Protein AF-N9Q7E0-F1 (afdb_monomer_lite)

Secondary structure (DSSP, 8-state):
----HHHHHHHHHHHHHHHHHHHHHHHHHHHHHHHHHHHHHTT-HHHHHHH-SEEEEEEEEEEEE---SS--S-EEEEEEEEEESS-EEEEEEEEEE-TTS-EEEEE-

Radius of gyration: 19.78 Å; chains: 1; bounding box: 43×39×55 Å

Foldseek 3Di:
DPPPVVVVVVVVVVVVVVVVVVVVVVVVQVVVQVVVVVVVLVVDPVNCVVQNAFPDKDKDFDAKDCADPVGNFIWTWMWIWTHGPRDTDIDIWTFGQDVPGHGPDIDD

pLDDT: mean 78.96, std 12.04, range [50.28, 96.12]

Structure (mmCIF, N/CA/C/O backbone):
data_AF-N9Q7E0-F1
#
_entry.id   AF-N9Q7E0-F1
#
loop_
_atom_site.group_PDB
_atom_site.id
_atom_site.type_symbol
_atom_site.label_atom_id
_atom_site.label_alt_id
_atom_site.label_comp_id
_atom_site.label_asym_id
_atom_site.label_entity_id
_atom_site.label_seq_id
_atom_site.pdbx_PDB_ins_code
_atom_site.Cartn_x
_atom_site.Cartn_y
_atom_site.Cartn_z
_atom_site.occupancy
_atom_site.B_iso_or_equiv
_atom_site.auth_seq_id
_atom_site.auth_comp_id
_atom_site.auth_asy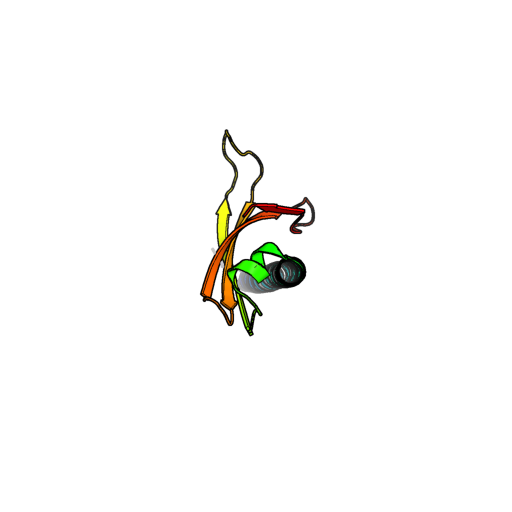m_id
_atom_site.auth_atom_id
_atom_site.pdbx_PDB_model_num
ATOM 1 N N . MET A 1 1 ? 22.351 -24.586 -39.614 1.00 57.44 1 MET A N 1
ATOM 2 C CA . MET A 1 1 ? 22.894 -23.597 -38.655 1.00 57.44 1 MET A CA 1
ATOM 3 C C . MET A 1 1 ? 23.296 -24.343 -37.383 1.00 57.44 1 MET A C 1
ATOM 5 O O . MET A 1 1 ? 22.426 -24.911 -36.740 1.00 57.44 1 MET A O 1
ATOM 9 N N . LYS A 1 2 ? 24.595 -24.468 -37.061 1.00 60.06 2 LYS A N 1
ATOM 10 C CA . LYS A 1 2 ? 25.028 -25.139 -35.818 1.00 60.06 2 LYS A CA 1
ATOM 11 C C . LYS A 1 2 ? 24.741 -24.198 -34.650 1.00 60.06 2 LYS A C 1
ATOM 13 O O . LYS A 1 2 ? 25.442 -23.203 -34.478 1.00 60.06 2 LYS A O 1
ATOM 18 N N . PHE A 1 3 ? 23.688 -24.481 -33.889 1.00 58.25 3 PHE A N 1
ATOM 19 C CA . PHE A 1 3 ? 23.397 -23.752 -32.662 1.00 58.25 3 PHE A CA 1
ATOM 20 C C . PHE A 1 3 ? 24.599 -23.862 -31.728 1.00 58.25 3 PHE A C 1
ATOM 22 O O . PHE A 1 3 ? 25.037 -24.953 -31.364 1.00 58.25 3 PHE A O 1
ATOM 29 N N . ASN A 1 4 ? 25.185 -22.717 -31.392 1.00 81.38 4 ASN A N 1
ATOM 30 C CA . ASN A 1 4 ? 26.353 -22.669 -30.532 1.00 81.38 4 ASN A CA 1
ATOM 31 C C . ASN A 1 4 ? 25.865 -22.800 -29.085 1.00 81.38 4 ASN A C 1
ATOM 33 O O . ASN A 1 4 ? 25.622 -21.801 -28.412 1.00 81.38 4 ASN A O 1
ATOM 37 N N . ILE A 1 5 ? 25.644 -24.045 -28.653 1.00 81.00 5 ILE A N 1
ATOM 38 C CA . ILE A 1 5 ? 25.011 -24.419 -27.376 1.00 81.00 5 ILE A CA 1
ATOM 39 C C . ILE A 1 5 ? 25.627 -23.668 -26.190 1.00 81.00 5 ILE A C 1
ATOM 41 O O . ILE A 1 5 ? 24.894 -23.221 -25.315 1.00 81.00 5 ILE A O 1
ATOM 45 N N . LYS A 1 6 ? 26.947 -23.433 -26.198 1.00 80.62 6 LYS A N 1
ATOM 46 C CA . LYS A 1 6 ? 27.625 -22.628 -25.168 1.00 80.62 6 LYS A CA 1
ATOM 47 C C . LYS A 1 6 ? 27.067 -21.206 -25.083 1.00 80.62 6 LYS A C 1
ATOM 49 O O . LYS A 1 6 ? 26.743 -20.757 -23.994 1.00 80.62 6 LYS A O 1
ATOM 54 N N . LYS A 1 7 ? 26.891 -20.527 -26.222 1.00 80.31 7 LYS A N 1
ATOM 55 C CA . LYS A 1 7 ? 26.308 -19.176 -26.269 1.00 80.31 7 LYS A CA 1
ATOM 56 C C . LYS A 1 7 ? 24.863 -19.181 -25.767 1.00 80.31 7 LYS A C 1
ATOM 58 O O . LYS A 1 7 ? 24.502 -18.316 -24.983 1.00 80.31 7 LYS A O 1
ATOM 63 N N . ILE A 1 8 ? 24.063 -20.170 -26.172 1.00 85.06 8 ILE A N 1
ATOM 64 C CA . ILE A 1 8 ? 22.660 -20.303 -25.737 1.00 85.06 8 ILE A CA 1
ATOM 65 C C . ILE A 1 8 ? 22.580 -20.491 -24.222 1.00 85.06 8 ILE A C 1
ATOM 67 O O . ILE A 1 8 ? 21.794 -19.817 -23.565 1.00 85.06 8 ILE A O 1
ATOM 71 N N . LEU A 1 9 ? 23.433 -21.351 -23.661 1.00 86.62 9 LEU A N 1
ATOM 72 C CA . LEU A 1 9 ? 23.490 -21.591 -22.223 1.00 86.62 9 LEU A CA 1
ATOM 73 C C . LEU A 1 9 ? 23.892 -20.320 -21.459 1.00 86.62 9 LEU A C 1
ATOM 75 O O . LEU A 1 9 ? 23.272 -19.991 -20.453 1.00 86.62 9 LEU A O 1
ATOM 79 N N . THR A 1 10 ? 24.871 -19.561 -21.965 1.00 86.81 10 THR A N 1
ATOM 80 C CA . THR A 1 10 ? 25.265 -18.272 -21.375 1.00 86.81 10 THR A CA 1
ATOM 81 C C . THR A 1 10 ? 24.119 -17.256 -21.396 1.00 86.81 10 THR A C 1
ATOM 83 O O . THR A 1 10 ? 23.872 -16.605 -20.383 1.00 86.81 10 THR A O 1
ATOM 86 N N . PHE A 1 11 ? 23.384 -17.146 -22.508 1.00 87.81 11 PHE A N 1
ATOM 87 C CA . PHE A 1 11 ? 22.210 -16.271 -22.593 1.00 87.81 11 PHE A CA 1
ATOM 88 C C . PHE A 1 11 ? 21.096 -16.696 -21.628 1.00 87.81 11 PHE A C 1
ATOM 90 O O . PHE A 1 11 ? 20.486 -15.838 -20.994 1.00 87.81 11 PHE A O 1
ATOM 97 N N . LEU A 1 12 ? 20.862 -18.002 -21.474 1.00 89.88 12 LEU A N 1
ATOM 98 C CA . LEU A 1 12 ? 19.851 -18.532 -20.560 1.00 89.88 12 LEU A CA 1
ATOM 99 C C . LEU A 1 12 ? 20.175 -18.184 -19.099 1.00 89.88 12 LEU A C 1
ATOM 101 O O . LEU A 1 12 ? 19.314 -17.695 -18.372 1.00 89.88 12 LEU A O 1
ATOM 105 N N . VAL A 1 13 ? 21.429 -18.385 -18.684 1.00 90.94 13 VAL A N 1
ATOM 106 C CA . VAL A 1 13 ? 21.888 -18.052 -17.326 1.00 90.94 13 VAL A CA 1
ATOM 107 C C . VAL A 1 13 ? 21.762 -16.551 -17.065 1.00 90.94 13 VAL A C 1
ATOM 109 O O . VAL A 1 13 ? 21.235 -16.156 -16.026 1.00 90.94 13 VAL A O 1
ATOM 112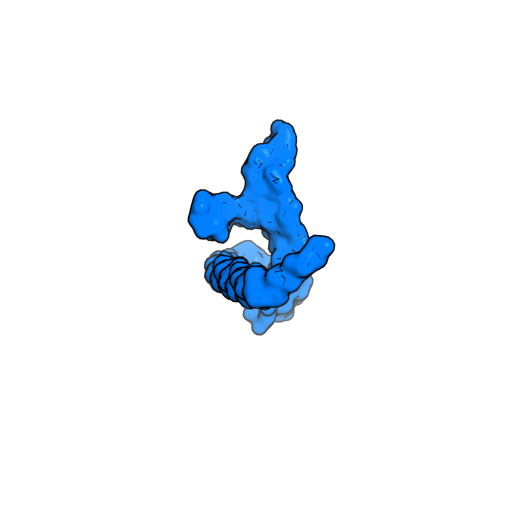 N N . LEU A 1 14 ? 22.164 -15.708 -18.022 1.00 88.50 14 LEU A N 1
ATOM 113 C CA . LEU A 1 14 ? 22.033 -14.256 -17.895 1.00 88.50 14 LEU A CA 1
ATOM 114 C C . LEU A 1 14 ? 20.566 -13.823 -17.747 1.00 88.50 14 LEU A C 1
ATOM 116 O O . LEU A 1 14 ? 20.257 -12.995 -16.891 1.00 88.50 14 LEU A O 1
ATOM 120 N N . ALA A 1 15 ? 19.656 -14.404 -18.535 1.00 85.69 15 ALA A N 1
ATOM 121 C CA . ALA A 1 15 ? 18.227 -14.111 -18.452 1.00 85.69 15 ALA A CA 1
ATOM 122 C C . ALA A 1 15 ? 17.636 -14.489 -17.082 1.00 85.69 15 ALA A C 1
ATOM 124 O O . ALA A 1 15 ? 16.873 -13.711 -16.510 1.00 85.69 15 ALA A O 1
ATOM 125 N N . ILE A 1 16 ? 18.031 -15.636 -16.520 1.00 88.62 16 ILE A N 1
ATOM 126 C CA . ILE A 1 16 ? 17.602 -16.070 -15.181 1.00 88.62 16 ILE A CA 1
ATOM 127 C C . ILE A 1 16 ? 18.127 -15.110 -14.106 1.00 88.62 16 ILE A C 1
ATOM 129 O O . ILE A 1 16 ? 17.365 -14.693 -13.233 1.00 88.62 16 ILE A O 1
ATOM 133 N N . CYS A 1 17 ? 19.400 -14.708 -14.181 1.00 84.38 17 CYS A N 1
ATOM 134 C CA . CYS A 1 17 ? 19.980 -13.742 -13.246 1.00 84.38 17 CYS A CA 1
ATOM 135 C C . CYS A 1 17 ? 19.271 -12.382 -13.308 1.00 84.38 17 CYS A C 1
ATOM 137 O O . CYS A 1 17 ? 18.966 -11.809 -12.263 1.00 84.38 17 CYS A O 1
ATOM 139 N N . LEU A 1 18 ? 18.963 -11.886 -14.510 1.00 79.12 18 LEU A N 1
ATOM 140 C CA . LEU A 1 18 ? 18.223 -10.635 -14.699 1.00 79.12 18 LEU A CA 1
ATOM 141 C C . LEU A 1 18 ? 16.794 -10.730 -14.159 1.00 79.12 18 LEU A C 1
ATOM 143 O O . LEU A 1 18 ? 16.348 -9.817 -13.467 1.00 79.12 18 LEU A O 1
ATOM 147 N N . ALA A 1 19 ? 16.093 -11.839 -14.411 1.00 78.44 19 ALA A N 1
ATOM 148 C CA . ALA A 1 19 ? 14.753 -12.067 -13.877 1.00 78.44 19 ALA A CA 1
ATOM 149 C C . ALA A 1 19 ? 14.757 -12.137 -12.342 1.00 78.44 19 ALA A C 1
ATOM 151 O O . ALA A 1 19 ? 13.900 -11.536 -11.692 1.00 78.44 19 ALA A O 1
ATOM 152 N N . TYR A 1 20 ? 15.735 -12.824 -11.745 1.00 80.12 20 TYR A N 1
ATOM 153 C CA . TYR A 1 20 ? 15.890 -12.896 -10.292 1.00 80.12 20 TYR A CA 1
ATOM 154 C C . TYR A 1 20 ? 16.199 -11.521 -9.685 1.00 80.12 20 TYR A C 1
ATOM 156 O O . TYR A 1 20 ? 15.548 -11.101 -8.730 1.00 80.12 20 TYR A O 1
ATOM 164 N N . PHE A 1 21 ? 17.149 -10.788 -10.271 1.00 69.50 21 PHE A N 1
ATOM 165 C CA . PHE A 1 21 ? 17.536 -9.455 -9.812 1.00 69.50 21 PHE A CA 1
ATOM 166 C C . PHE A 1 21 ? 16.393 -8.441 -9.948 1.00 69.50 21 PHE A C 1
ATOM 168 O O . PHE A 1 21 ? 16.141 -7.666 -9.028 1.00 69.50 21 PHE A O 1
ATOM 175 N N . SER A 1 22 ? 15.657 -8.483 -11.062 1.00 61.00 22 SER A N 1
ATOM 176 C CA . SER A 1 22 ? 14.477 -7.645 -11.281 1.00 61.00 22 SER A CA 1
ATOM 177 C C . SER A 1 22 ? 13.394 -7.924 -10.237 1.00 61.00 22 SER A C 1
ATOM 179 O O . SER A 1 22 ? 12.943 -6.988 -9.581 1.00 61.00 22 SER A O 1
ATOM 181 N N . ASN A 1 23 ? 13.049 -9.196 -9.999 1.00 66.50 23 ASN A N 1
ATOM 182 C CA . ASN A 1 23 ? 12.091 -9.575 -8.955 1.00 66.50 23 ASN A CA 1
ATOM 183 C C . ASN A 1 23 ? 12.547 -9.137 -7.557 1.00 66.50 23 ASN A C 1
ATOM 185 O O . ASN A 1 23 ? 11.735 -8.668 -6.760 1.00 66.50 23 ASN A O 1
ATOM 189 N N . TYR A 1 24 ? 13.840 -9.270 -7.250 1.00 68.62 24 TYR A N 1
ATOM 190 C CA . TYR A 1 24 ? 14.403 -8.832 -5.975 1.00 68.62 24 TYR A CA 1
ATOM 191 C C . TYR A 1 24 ? 14.250 -7.320 -5.772 1.00 68.62 24 TYR A C 1
ATOM 193 O O . TYR A 1 24 ? 13.756 -6.900 -4.725 1.00 68.62 24 TYR A O 1
ATOM 201 N N . MET A 1 25 ? 14.618 -6.512 -6.772 1.00 60.78 25 MET A N 1
ATOM 202 C CA . MET A 1 25 ? 14.477 -5.054 -6.703 1.00 60.78 25 MET A CA 1
ATOM 203 C C . MET A 1 25 ? 13.009 -4.640 -6.571 1.00 60.78 25 MET A C 1
ATOM 205 O O . MET A 1 25 ? 12.663 -3.911 -5.646 1.00 60.78 25 MET A O 1
ATOM 209 N N . THR A 1 26 ? 12.119 -5.188 -7.404 1.00 64.44 26 THR A N 1
ATOM 210 C CA . THR A 1 26 ? 10.681 -4.888 -7.336 1.00 64.44 26 THR A CA 1
ATOM 211 C C . THR A 1 26 ? 10.068 -5.266 -5.985 1.00 64.44 26 THR A C 1
ATOM 213 O O . THR A 1 26 ? 9.283 -4.496 -5.432 1.00 64.44 26 THR A O 1
ATOM 216 N N . ASN A 1 27 ? 10.447 -6.411 -5.408 1.00 67.50 27 ASN A N 1
ATOM 217 C CA . ASN A 1 27 ? 9.972 -6.817 -4.082 1.00 67.50 27 ASN A CA 1
ATOM 218 C C . ASN A 1 27 ? 10.537 -5.944 -2.957 1.00 67.50 27 ASN A C 1
ATOM 220 O O . ASN A 1 27 ? 9.848 -5.699 -1.966 1.00 67.50 27 ASN A O 1
ATOM 224 N N . ARG A 1 28 ? 11.785 -5.484 -3.082 1.00 66.31 28 ARG A N 1
ATOM 225 C CA . ARG A 1 28 ? 12.404 -4.585 -2.104 1.00 66.31 28 ARG A CA 1
ATOM 226 C C . ARG A 1 28 ? 11.696 -3.232 -2.078 1.00 66.31 28 ARG A C 1
ATOM 228 O O . ARG A 1 28 ? 11.365 -2.755 -0.993 1.00 66.31 28 ARG A O 1
ATOM 235 N N . ASP A 1 29 ? 11.419 -2.667 -3.248 1.00 66.75 29 ASP A N 1
ATOM 236 C CA . ASP A 1 29 ? 10.714 -1.391 -3.382 1.00 66.75 29 ASP A CA 1
A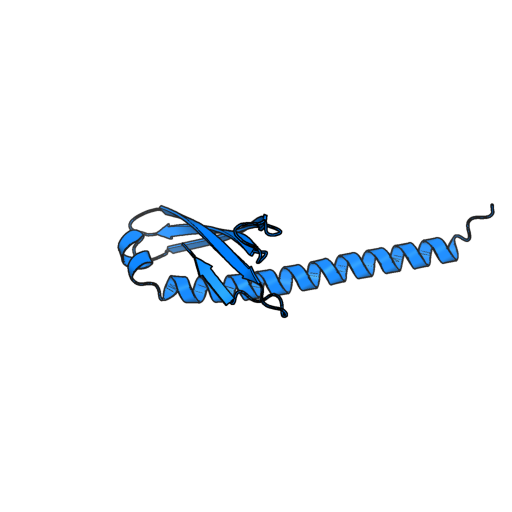TOM 237 C C . ASP A 1 29 ? 9.267 -1.508 -2.885 1.00 66.75 29 ASP A C 1
ATOM 239 O O . ASP A 1 29 ? 8.810 -0.670 -2.107 1.00 66.75 29 ASP A O 1
ATOM 243 N N . PHE A 1 30 ? 8.577 -2.608 -3.223 1.00 68.44 30 PHE A N 1
ATOM 244 C CA . PHE A 1 30 ? 7.238 -2.907 -2.706 1.00 68.44 30 PHE A CA 1
ATOM 245 C C . PHE A 1 30 ? 7.208 -2.953 -1.173 1.00 68.44 30 PHE A C 1
ATOM 247 O O . PHE A 1 30 ? 6.394 -2.263 -0.565 1.00 68.44 30 PHE A O 1
ATOM 254 N N . LYS A 1 31 ? 8.125 -3.693 -0.532 1.00 72.06 31 LYS A N 1
ATOM 255 C CA . LYS A 1 31 ? 8.187 -3.788 0.939 1.00 72.06 31 LYS A CA 1
ATOM 256 C C . LYS A 1 31 ? 8.489 -2.449 1.609 1.00 72.06 31 LYS A C 1
ATOM 258 O O . LYS A 1 31 ? 7.982 -2.168 2.693 1.00 72.06 31 LYS A O 1
ATOM 263 N N . LYS A 1 32 ? 9.337 -1.621 0.991 1.00 70.38 32 LYS A N 1
ATOM 264 C CA . LYS A 1 32 ? 9.655 -0.286 1.513 1.00 70.38 32 LYS A CA 1
ATOM 265 C C . LYS A 1 32 ? 8.437 0.638 1.428 1.00 70.38 32 LYS A C 1
ATOM 267 O O . LYS A 1 32 ? 8.121 1.303 2.411 1.00 70.38 32 LYS A O 1
ATOM 272 N N . ASN A 1 33 ? 7.734 0.628 0.297 1.00 69.25 33 ASN A N 1
ATOM 273 C CA . ASN A 1 33 ? 6.506 1.398 0.118 1.00 69.25 33 ASN A CA 1
ATOM 274 C C . ASN A 1 33 ? 5.403 0.915 1.072 1.00 69.25 33 ASN A C 1
ATOM 276 O O . ASN A 1 33 ? 4.774 1.743 1.721 1.00 69.25 33 ASN A O 1
ATOM 280 N N . GLU A 1 34 ? 5.237 -0.400 1.243 1.00 76.75 34 GLU A N 1
ATOM 281 C CA . GLU A 1 34 ? 4.304 -0.982 2.216 1.00 76.75 34 GLU A CA 1
ATOM 282 C C . GLU A 1 34 ? 4.554 -0.456 3.630 1.00 76.75 34 GLU A C 1
ATOM 284 O O . GLU A 1 34 ? 3.627 0.021 4.278 1.00 76.75 34 GLU A O 1
ATOM 289 N N . LYS A 1 35 ? 5.812 -0.455 4.086 1.00 78.75 35 LYS A N 1
ATOM 290 C CA . LYS A 1 35 ? 6.163 0.069 5.410 1.00 78.75 35 LYS A CA 1
ATOM 291 C C . LYS A 1 35 ? 5.784 1.544 5.574 1.00 78.75 35 LYS A C 1
ATOM 293 O O . LYS A 1 35 ? 5.230 1.903 6.608 1.00 78.75 35 LYS A O 1
ATOM 298 N N . ASN A 1 36 ? 6.065 2.379 4.575 1.00 76.38 36 ASN A N 1
ATOM 299 C CA . ASN A 1 36 ? 5.745 3.807 4.633 1.00 76.38 36 ASN A CA 1
ATOM 300 C C . ASN A 1 36 ? 4.229 4.046 4.678 1.00 76.38 36 ASN A C 1
ATOM 302 O O . ASN A 1 36 ? 3.755 4.820 5.502 1.00 76.38 36 ASN A O 1
ATOM 306 N N . ILE A 1 37 ? 3.466 3.349 3.832 1.00 76.94 37 ILE A N 1
ATOM 307 C CA . ILE A 1 37 ? 1.999 3.451 3.780 1.00 76.94 37 ILE A CA 1
ATOM 308 C C . ILE A 1 37 ? 1.382 3.039 5.121 1.00 76.94 37 ILE A C 1
ATOM 310 O O . ILE A 1 37 ? 0.510 3.723 5.647 1.00 76.94 37 ILE A O 1
ATOM 314 N N . VAL A 1 38 ? 1.875 1.950 5.712 1.00 80.25 38 VAL A N 1
ATOM 315 C CA . VAL A 1 38 ? 1.414 1.479 7.024 1.00 80.25 38 VAL A CA 1
ATOM 316 C C . VAL A 1 38 ? 1.698 2.501 8.121 1.00 80.25 38 VAL A C 1
ATOM 318 O O . VAL A 1 38 ? 0.829 2.747 8.951 1.00 80.25 38 VAL A O 1
ATOM 321 N N . GLN A 1 39 ? 2.894 3.097 8.137 1.00 81.69 39 GLN A N 1
ATOM 322 C CA . GLN A 1 39 ? 3.250 4.107 9.139 1.00 81.69 39 GLN A CA 1
ATOM 323 C C . GLN A 1 39 ? 2.313 5.312 9.093 1.00 81.69 39 GLN A C 1
ATOM 325 O O . GLN A 1 39 ? 1.925 5.814 10.143 1.00 81.69 39 GLN A O 1
ATOM 330 N N . ILE A 1 40 ? 1.930 5.738 7.891 1.00 79.69 40 ILE A N 1
ATOM 331 C CA . ILE A 1 40 ? 0.970 6.822 7.699 1.00 79.69 40 ILE A CA 1
ATOM 332 C C . ILE A 1 40 ? -0.399 6.426 8.268 1.00 79.69 40 ILE A C 1
ATOM 334 O O . ILE A 1 40 ? -0.957 7.165 9.071 1.00 79.69 40 ILE A O 1
ATOM 338 N N . PHE A 1 41 ? -0.919 5.241 7.934 1.00 81.94 41 PHE A N 1
ATOM 339 C CA . PHE A 1 41 ? -2.242 4.814 8.410 1.00 81.94 41 PHE A CA 1
ATOM 340 C C . PHE A 1 41 ? -2.333 4.570 9.911 1.00 81.94 41 PHE A C 1
ATOM 342 O O . PHE A 1 41 ? -3.400 4.745 10.482 1.00 81.94 41 PHE A O 1
ATOM 349 N N . GLN A 1 42 ? -1.231 4.198 10.561 1.00 80.62 42 GLN A N 1
ATOM 350 C CA . GLN A 1 42 ? -1.172 4.098 12.023 1.00 80.62 42 GLN A CA 1
ATOM 351 C C . GLN A 1 42 ? -1.225 5.462 12.726 1.00 80.62 42 GLN A C 1
ATOM 353 O O . GLN A 1 42 ? -1.427 5.519 13.936 1.00 80.62 42 GLN A O 1
ATOM 358 N N . GLN A 1 43 ? -0.972 6.550 11.998 1.00 83.50 43 GLN A N 1
ATOM 359 C CA . GLN A 1 43 ? -0.994 7.918 12.516 1.00 83.50 43 GLN A CA 1
ATOM 360 C C . GLN A 1 43 ? -2.250 8.683 12.076 1.00 83.50 43 GLN A C 1
ATOM 362 O O . GLN A 1 43 ? -2.481 9.792 12.552 1.00 83.50 43 GLN A O 1
ATOM 367 N N . ASP A 1 44 ? -3.055 8.103 11.184 1.00 84.31 44 ASP A N 1
ATOM 368 C CA . ASP A 1 44 ? -4.228 8.738 10.597 1.00 84.31 44 ASP A CA 1
ATOM 369 C C . ASP A 1 44 ? -5.430 8.654 11.549 1.00 84.31 44 ASP A C 1
ATOM 371 O O . ASP A 1 44 ? -6.026 7.594 11.769 1.00 84.31 44 ASP A O 1
ATOM 375 N N . THR A 1 45 ? -5.783 9.796 12.137 1.00 88.06 45 THR A N 1
ATOM 376 C CA . THR A 1 45 ? -6.875 9.903 13.105 1.00 88.06 45 THR A CA 1
ATOM 377 C C . THR A 1 45 ? -8.237 9.611 12.489 1.00 88.06 45 THR A C 1
ATOM 379 O O . THR A 1 45 ? -9.042 8.949 13.136 1.00 88.06 45 THR A O 1
ATOM 382 N N . GLU A 1 46 ? -8.492 10.017 11.242 1.00 89.00 46 GLU A N 1
ATOM 383 C CA . GLU A 1 46 ? -9.780 9.761 10.578 1.00 89.00 46 GLU A CA 1
ATOM 384 C C . GLU A 1 46 ? -9.978 8.260 10.335 1.00 89.00 46 GLU A C 1
ATOM 386 O O . GLU A 1 46 ? -11.072 7.704 10.483 1.00 89.00 46 GLU A O 1
ATOM 391 N N . LEU A 1 47 ? -8.890 7.570 9.997 1.00 87.69 47 LEU A N 1
ATOM 392 C CA . LEU A 1 47 ? -8.890 6.130 9.782 1.00 87.69 47 LEU A CA 1
ATOM 393 C C . LEU A 1 47 ? -9.158 5.379 11.096 1.00 87.69 47 LEU A C 1
ATOM 395 O O . LEU A 1 47 ? -9.954 4.434 11.118 1.00 87.69 47 LEU A O 1
ATOM 399 N N . HIS A 1 48 ? -8.578 5.843 12.204 1.00 90.56 48 HIS A N 1
ATOM 400 C CA . HIS A 1 48 ? -8.851 5.309 13.538 1.00 90.56 48 HIS A CA 1
ATOM 401 C C . HIS A 1 48 ? -10.246 5.657 14.073 1.00 90.56 48 HIS A C 1
ATOM 403 O O . HIS A 1 48 ? -10.835 4.841 14.777 1.00 90.56 48 HIS A O 1
ATOM 409 N N . GLU A 1 49 ? -10.832 6.794 13.703 1.00 93.75 49 GLU A N 1
ATOM 410 C CA . GLU A 1 49 ? -12.236 7.098 14.011 1.00 93.75 49 GLU A CA 1
ATOM 411 C C . GLU A 1 49 ? -13.193 6.156 13.269 1.00 93.75 49 GLU A C 1
ATOM 413 O O . GLU A 1 49 ? -14.194 5.702 13.826 1.00 93.75 49 GLU A O 1
ATOM 418 N N . LYS A 1 50 ? -12.872 5.816 12.016 1.00 93.00 50 LYS A N 1
ATOM 419 C CA . LYS A 1 50 ? -13.730 4.990 11.158 1.00 93.00 50 LYS A CA 1
ATOM 420 C C . LYS A 1 50 ? -13.641 3.492 11.447 1.00 93.00 50 LYS A C 1
ATOM 422 O O . LYS A 1 50 ? -14.660 2.801 11.390 1.00 93.00 50 LYS A O 1
ATOM 427 N N . TYR A 1 51 ? -12.436 2.977 11.683 1.00 92.75 51 TYR A N 1
ATOM 428 C CA . TYR A 1 51 ? -12.179 1.539 11.837 1.00 92.75 51 TYR A CA 1
ATOM 429 C C . TYR A 1 51 ? -11.792 1.147 13.270 1.00 92.75 51 TYR A C 1
ATOM 431 O O . TYR A 1 51 ? -11.792 -0.039 13.602 1.00 92.75 51 TYR A O 1
ATOM 439 N N . GLY A 1 52 ? -11.521 2.126 14.136 1.00 92.69 52 GLY A N 1
ATOM 440 C CA . GLY A 1 52 ? -11.084 1.909 15.508 1.00 92.69 52 GLY A CA 1
ATOM 441 C C . GLY A 1 52 ? -9.613 1.509 15.604 1.00 92.69 52 GLY A C 1
ATOM 442 O O . GLY A 1 52 ? -8.758 1.936 14.822 1.00 92.69 52 GLY A O 1
ATOM 443 N N . THR A 1 53 ? -9.296 0.669 16.586 1.00 91.56 53 THR A N 1
ATOM 444 C CA . THR A 1 53 ? -7.972 0.052 16.698 1.00 91.56 53 THR A CA 1
ATOM 445 C C . THR A 1 53 ? -7.802 -0.961 15.569 1.00 91.56 53 THR A C 1
ATOM 447 O O . THR A 1 53 ? -8.576 -1.910 15.456 1.00 91.56 53 THR A O 1
ATOM 450 N N . ILE A 1 54 ? -6.779 -0.761 14.737 1.00 89.06 54 ILE A N 1
ATOM 451 C CA . ILE A 1 54 ? -6.445 -1.675 13.642 1.00 89.06 54 ILE A CA 1
ATOM 452 C C . ILE A 1 54 ? -5.774 -2.914 14.238 1.00 89.06 54 ILE A C 1
ATOM 454 O O . ILE A 1 54 ? -4.648 -2.842 14.727 1.00 89.06 54 ILE A O 1
ATOM 458 N N . GLU A 1 55 ? -6.464 -4.049 14.192 1.00 91.12 55 GLU A N 1
ATOM 459 C CA . GLU A 1 55 ? -5.966 -5.332 14.698 1.00 91.12 55 GLU A CA 1
ATOM 460 C C . GLU A 1 55 ? -5.062 -6.026 13.678 1.00 91.12 55 GLU A C 1
ATOM 462 O O . GLU A 1 55 ? -4.089 -6.691 14.033 1.00 91.12 55 GLU A O 1
ATOM 467 N N . ASN A 1 56 ? -5.407 -5.905 12.394 1.00 90.88 56 ASN A N 1
ATOM 468 C CA . ASN A 1 56 ? -4.658 -6.504 11.300 1.00 90.88 56 ASN A CA 1
ATOM 469 C C . ASN A 1 56 ? -4.856 -5.701 10.010 1.00 90.88 56 ASN A C 1
ATOM 471 O O . ASN A 1 56 ? -5.865 -5.020 9.830 1.00 90.88 56 ASN A O 1
ATOM 475 N N . TYR A 1 57 ? -3.906 -5.807 9.088 1.00 88.50 57 TYR A N 1
ATOM 476 C CA . TYR A 1 57 ? -4.007 -5.195 7.775 1.00 88.50 57 TYR A CA 1
ATOM 477 C C . TYR A 1 57 ? -3.284 -6.020 6.711 1.00 88.50 57 TYR A C 1
ATOM 479 O O . TYR A 1 57 ? -2.400 -6.829 6.993 1.00 88.50 57 TYR A O 1
ATOM 487 N N . ARG A 1 58 ? -3.637 -5.781 5.448 1.00 88.00 58 ARG A N 1
ATOM 488 C CA . ARG A 1 58 ? -2.915 -6.318 4.294 1.00 88.00 58 ARG A CA 1
ATOM 489 C C . ARG A 1 58 ? -2.854 -5.277 3.191 1.00 88.00 58 ARG A C 1
ATOM 491 O O . ARG A 1 58 ? -3.892 -4.778 2.767 1.00 88.00 58 ARG A O 1
ATOM 498 N N . LEU A 1 59 ? -1.660 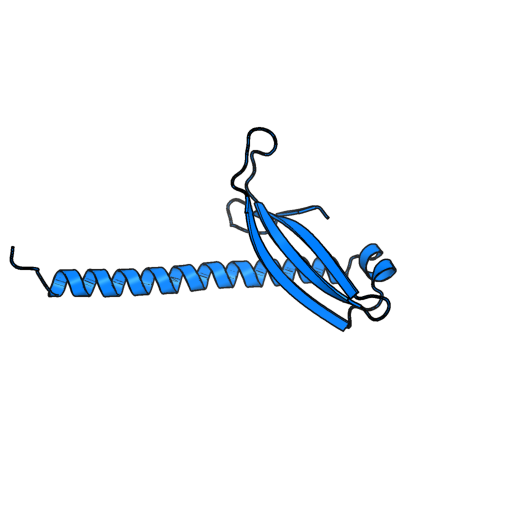-5.011 2.670 1.00 86.06 59 LEU A N 1
ATOM 499 C CA . LEU A 1 59 ? -1.490 -4.182 1.484 1.00 86.06 59 LEU A CA 1
ATOM 500 C C . LEU A 1 59 ? -1.324 -5.063 0.239 1.00 86.06 59 LEU A C 1
ATOM 502 O O . LEU A 1 59 ? -0.550 -6.022 0.227 1.00 86.06 59 LEU A O 1
ATOM 506 N N . ARG A 1 60 ? -2.048 -4.742 -0.835 1.00 84.88 60 ARG A N 1
ATOM 507 C CA . ARG A 1 60 ? -1.930 -5.435 -2.121 1.00 84.88 60 ARG A CA 1
ATOM 508 C C . ARG A 1 60 ? -1.763 -4.434 -3.253 1.00 84.88 60 ARG A C 1
ATOM 510 O O . ARG A 1 60 ? -2.636 -3.604 -3.460 1.00 84.88 60 ARG A O 1
ATOM 517 N N . LYS A 1 61 ? -0.691 -4.573 -4.033 1.00 83.62 61 LYS A N 1
ATOM 518 C CA . LYS A 1 61 ? -0.545 -3.897 -5.329 1.00 83.62 61 LYS A CA 1
ATOM 519 C C . LYS A 1 61 ? -1.487 -4.560 -6.337 1.00 83.62 61 LYS A C 1
ATOM 521 O O . LYS A 1 61 ? -1.435 -5.783 -6.485 1.00 83.62 61 LYS A O 1
ATOM 526 N N . SER A 1 62 ? -2.364 -3.793 -6.976 1.00 80.56 62 SER A N 1
ATOM 527 C CA . SER A 1 62 ? -3.433 -4.332 -7.829 1.00 80.56 62 SER A CA 1
ATOM 528 C C . SER A 1 62 ? -3.209 -4.060 -9.313 1.00 80.56 62 SER A C 1
ATOM 530 O O . SER A 1 62 ? -3.314 -4.989 -10.109 1.00 80.56 62 SER A O 1
ATOM 532 N N . SER A 1 63 ? -2.866 -2.826 -9.690 1.00 79.06 63 SER A N 1
ATOM 533 C CA . SER A 1 63 ? -2.680 -2.444 -11.094 1.00 79.06 63 SER A CA 1
ATOM 534 C C . SER A 1 63 ? -1.732 -1.252 -11.254 1.00 79.06 63 SER A C 1
ATOM 536 O O . SER A 1 63 ? -1.366 -0.593 -10.280 1.00 79.06 63 SER A O 1
ATOM 538 N N . TRP A 1 64 ? -1.321 -0.989 -12.490 1.00 83.75 64 TRP A N 1
ATOM 539 C CA . TRP A 1 64 ? -0.512 0.156 -12.892 1.00 83.75 64 TRP A CA 1
ATOM 540 C C . TRP A 1 64 ? -1.291 1.006 -13.892 1.00 83.75 64 TRP A C 1
ATOM 542 O O . TRP A 1 64 ? -1.872 0.475 -14.836 1.00 83.75 64 TRP A O 1
ATOM 552 N N . TYR A 1 65 ? -1.278 2.316 -13.688 1.00 82.44 65 TYR A N 1
ATOM 553 C CA . TYR A 1 65 ? -1.798 3.304 -14.612 1.00 82.44 65 TYR A CA 1
ATOM 554 C C . TYR A 1 65 ? -0.635 4.033 -15.280 1.00 82.44 65 TYR A C 1
ATOM 556 O O . TYR A 1 65 ? 0.220 4.605 -14.602 1.00 82.44 65 TYR A O 1
ATOM 564 N N . SER A 1 66 ? -0.599 4.006 -16.611 1.00 79.94 66 SER A N 1
ATOM 565 C CA . SER A 1 66 ? 0.493 4.576 -17.407 1.00 79.94 66 SER A CA 1
ATOM 566 C C . SER A 1 66 ? 0.394 6.086 -17.631 1.00 79.94 66 SER A C 1
ATOM 568 O O . SER A 1 66 ? 1.349 6.669 -18.136 1.00 79.94 66 SER A O 1
ATOM 570 N N . GLY A 1 67 ? -0.731 6.708 -17.275 1.00 79.12 67 GLY A N 1
ATOM 571 C CA . GLY A 1 67 ? -1.033 8.098 -17.611 1.00 79.12 67 GLY A CA 1
ATOM 572 C C . GLY A 1 67 ? -1.924 8.237 -18.851 1.00 79.12 67 GLY A C 1
ATOM 573 O O . GLY A 1 67 ? -1.886 7.385 -19.741 1.00 79.12 67 GLY A O 1
ATOM 574 N N . ASP A 1 68 ? -2.704 9.318 -18.915 1.00 80.81 68 ASP A N 1
ATOM 575 C CA . ASP A 1 68 ? -3.495 9.736 -20.083 1.00 80.81 68 ASP A CA 1
ATOM 576 C C . ASP A 1 68 ? -3.437 11.266 -20.289 1.00 80.81 68 ASP A C 1
ATOM 578 O O . ASP A 1 68 ? -2.564 11.947 -19.749 1.00 80.81 68 ASP A O 1
ATOM 582 N N . SER A 1 69 ? -4.330 11.818 -21.119 1.00 74.94 69 SER A N 1
ATOM 583 C CA . SER A 1 69 ? -4.406 13.260 -21.386 1.00 74.94 69 SER A CA 1
ATOM 584 C C . SER A 1 69 ? -4.908 14.103 -20.207 1.00 74.94 69 SER A C 1
ATOM 586 O O . SER A 1 69 ? -4.758 15.319 -20.245 1.00 74.94 69 SER A O 1
ATOM 588 N N . GLN A 1 70 ? -5.540 13.494 -19.201 1.00 79.31 70 GLN A N 1
ATOM 589 C CA . GLN A 1 70 ? -6.052 14.177 -18.009 1.00 79.31 70 GLN A CA 1
ATOM 590 C C . GLN A 1 70 ? -5.094 14.031 -16.822 1.00 79.31 70 GLN A C 1
ATOM 592 O O . GLN A 1 70 ? -4.923 14.968 -16.045 1.00 79.31 70 GLN A O 1
ATOM 597 N N . GLU A 1 71 ? -4.436 12.882 -16.698 1.00 76.00 71 GLU A N 1
ATOM 598 C CA . GLU A 1 71 ? -3.490 12.572 -15.637 1.00 76.00 71 GLU A CA 1
ATOM 599 C C . GLU A 1 71 ? -2.218 11.975 -16.247 1.00 76.00 71 GLU A C 1
ATOM 601 O O . GLU A 1 71 ? -2.119 10.775 -16.477 1.00 76.00 71 GLU A O 1
ATOM 606 N N . HIS A 1 72 ? -1.231 12.829 -16.527 1.00 76.75 72 HIS A N 1
ATOM 607 C CA . HIS A 1 72 ? 0.005 12.433 -17.214 1.00 76.75 72 HIS A CA 1
ATOM 608 C C . HIS A 1 72 ? 0.971 11.612 -16.352 1.00 76.75 72 HIS A C 1
ATOM 610 O O . HIS A 1 72 ? 1.878 10.969 -16.880 1.00 76.75 72 HIS A O 1
ATOM 616 N N . THR A 1 73 ? 0.821 11.660 -15.028 1.00 79.62 73 THR A N 1
ATOM 617 C CA . THR A 1 73 ? 1.758 11.009 -14.112 1.00 79.62 73 THR A CA 1
ATOM 618 C C . THR A 1 73 ? 1.332 9.561 -13.882 1.00 79.62 73 THR A C 1
ATOM 620 O O . THR A 1 73 ? 0.232 9.335 -13.374 1.00 79.62 73 THR A O 1
ATOM 623 N N . PRO A 1 74 ? 2.182 8.569 -14.195 1.00 80.31 74 PRO A N 1
ATOM 624 C CA . PRO A 1 74 ? 1.869 7.179 -13.914 1.00 80.31 74 PRO A CA 1
ATOM 625 C C . PRO A 1 74 ? 1.803 6.922 -12.404 1.00 80.31 74 PRO A C 1
ATOM 627 O O . PRO A 1 74 ? 2.560 7.495 -11.617 1.00 80.31 74 PRO A O 1
ATOM 630 N N . TYR A 1 75 ? 0.924 6.011 -12.001 1.00 81.56 75 TYR A N 1
ATOM 631 C CA . TYR A 1 75 ? 0.776 5.590 -10.609 1.00 81.56 75 TYR A CA 1
ATOM 632 C C . TYR A 1 75 ? 0.391 4.121 -10.516 1.00 81.56 75 TYR A C 1
ATOM 634 O O . TYR A 1 75 ? -0.029 3.493 -11.486 1.00 81.56 75 TYR A O 1
ATOM 642 N N . TYR A 1 76 ? 0.533 3.555 -9.327 1.00 82.00 76 TYR A N 1
ATOM 643 C CA . TYR A 1 76 ? 0.063 2.212 -9.027 1.00 82.00 76 TYR A CA 1
ATOM 644 C C . TYR A 1 76 ? -1.149 2.264 -8.116 1.00 82.00 76 TYR A C 1
ATOM 646 O O . TYR A 1 76 ? -1.193 3.045 -7.167 1.00 82.00 76 TYR A O 1
ATOM 654 N N . TYR A 1 77 ? -2.099 1.379 -8.384 1.00 83.94 77 TYR A N 1
ATOM 655 C CA . TYR A 1 77 ? -3.203 1.115 -7.486 1.00 83.94 77 TYR A CA 1
ATOM 656 C C . TYR A 1 77 ? -2.765 0.133 -6.405 1.00 83.94 77 TYR A C 1
ATOM 658 O O . TYR A 1 77 ? -2.173 -0.920 -6.684 1.00 83.94 77 TYR A O 1
ATOM 666 N N . TYR A 1 78 ? -3.087 0.477 -5.167 1.00 84.94 78 TYR A N 1
ATOM 667 C CA . TYR A 1 78 ? -2.967 -0.402 -4.020 1.00 84.94 78 TYR A CA 1
ATOM 668 C C . TYR A 1 78 ? -4.310 -0.514 -3.315 1.00 84.94 78 TYR A C 1
ATOM 670 O O . TYR A 1 78 ? -5.081 0.436 -3.262 1.00 84.94 78 TYR A O 1
ATOM 678 N N . HIS A 1 79 ? -4.569 -1.676 -2.734 1.00 88.62 79 HIS A N 1
ATOM 679 C CA . HIS A 1 79 ? -5.690 -1.896 -1.834 1.00 88.62 79 HIS A CA 1
ATOM 680 C C . HIS A 1 79 ? -5.146 -2.180 -0.442 1.00 88.62 79 HIS A C 1
ATOM 682 O O . HIS A 1 79 ? -4.367 -3.121 -0.255 1.00 88.62 79 HIS A O 1
ATOM 688 N N . PHE A 1 80 ? -5.551 -1.360 0.520 1.00 88.25 80 PHE A N 1
ATOM 689 C CA . PHE A 1 80 ? -5.253 -1.526 1.932 1.00 88.25 80 PHE A CA 1
ATOM 690 C C . PHE A 1 80 ? -6.477 -2.114 2.629 1.00 88.25 80 PHE A C 1
ATOM 692 O O . PHE A 1 80 ? -7.480 -1.439 2.850 1.00 88.25 80 PHE A O 1
ATOM 699 N N . TYR A 1 81 ? -6.404 -3.411 2.906 1.00 90.62 81 TYR A N 1
ATOM 700 C CA . TYR A 1 81 ? -7.438 -4.159 3.607 1.00 90.62 81 TYR A CA 1
ATOM 701 C C . TYR A 1 81 ? -7.205 -3.996 5.105 1.00 90.62 81 TYR A C 1
ATOM 703 O O . TYR A 1 81 ? -6.120 -4.320 5.588 1.00 90.62 81 TYR A O 1
ATOM 711 N N . ILE A 1 82 ? -8.210 -3.510 5.821 1.00 92.25 82 ILE A N 1
ATOM 712 C CA . ILE A 1 82 ? -8.157 -3.202 7.248 1.00 92.25 82 ILE A CA 1
ATOM 713 C C . ILE A 1 82 ? -9.093 -4.145 7.985 1.00 92.25 82 ILE A C 1
ATOM 715 O O . ILE A 1 82 ? -10.260 -4.279 7.613 1.00 92.25 82 ILE A O 1
ATOM 719 N N . LYS A 1 83 ? -8.578 -4.740 9.059 1.00 94.81 83 LYS A N 1
ATOM 720 C CA . LYS A 1 83 ? -9.371 -5.372 10.103 1.00 94.81 83 LYS A CA 1
ATOM 721 C C . LYS A 1 83 ? -9.310 -4.497 11.348 1.00 94.81 83 LYS A C 1
ATOM 723 O O . LYS A 1 83 ? -8.271 -4.435 12.011 1.00 94.81 83 LYS A O 1
ATOM 728 N N . GLY A 1 84 ? -10.393 -3.782 11.607 1.00 93.19 84 GLY A N 1
ATOM 729 C CA . GLY A 1 84 ? -10.526 -2.883 12.744 1.00 93.19 84 GLY A CA 1
ATOM 730 C C . GLY A 1 84 ? -11.473 -3.463 13.784 1.00 93.19 84 GLY A C 1
ATOM 731 O O . GLY A 1 84 ? -12.387 -4.211 13.445 1.00 93.19 84 GLY A O 1
ATOM 732 N N . ASN A 1 85 ? -11.287 -3.107 15.051 1.00 94.94 85 ASN A N 1
ATOM 733 C CA . ASN A 1 85 ? -12.179 -3.577 16.113 1.00 94.94 85 ASN A CA 1
ATOM 734 C C . ASN A 1 85 ? -13.606 -2.998 16.011 1.00 94.94 85 ASN A C 1
ATOM 736 O O . ASN A 1 85 ? -14.543 -3.606 16.525 1.00 94.94 85 ASN A O 1
ATOM 740 N N . LEU A 1 86 ? -13.787 -1.844 15.353 1.00 96.12 86 LEU A N 1
ATOM 741 C CA . LEU A 1 86 ? -15.111 -1.281 15.074 1.00 96.12 86 LEU A CA 1
ATOM 742 C C . LEU A 1 86 ? -15.682 -1.809 13.758 1.00 96.12 86 LEU A C 1
ATOM 744 O O . LEU A 1 86 ? -16.880 -2.083 13.668 1.00 96.12 86 LEU A O 1
ATOM 748 N N . LYS A 1 87 ? -14.844 -1.903 12.719 1.00 94.75 87 LYS A N 1
ATOM 749 C CA . LYS A 1 87 ? -15.271 -2.283 11.372 1.00 94.75 87 LYS A CA 1
ATOM 750 C C . LYS A 1 87 ? -14.096 -2.741 10.500 1.00 94.75 87 LYS A C 1
ATOM 752 O O . LYS A 1 87 ? -13.005 -2.181 10.572 1.00 94.75 87 LYS A O 1
ATOM 757 N N . ASP A 1 88 ? -14.383 -3.663 9.583 1.00 94.88 88 ASP A N 1
ATOM 758 C CA . ASP A 1 88 ? -13.487 -4.056 8.492 1.00 94.88 88 ASP A CA 1
ATOM 759 C C . ASP A 1 88 ? -13.713 -3.207 7.231 1.00 94.88 88 ASP A C 1
ATOM 761 O O . ASP A 1 88 ? -14.833 -2.781 6.919 1.00 94.88 88 ASP A O 1
ATOM 765 N N . GLY A 1 89 ? -12.656 -2.978 6.453 1.00 93.06 89 GLY A N 1
ATOM 766 C CA . GLY A 1 89 ? -12.756 -2.156 5.252 1.00 93.06 89 GLY A CA 1
ATOM 767 C C . GLY A 1 89 ? -11.633 -2.346 4.250 1.00 93.06 89 GLY A C 1
ATOM 768 O O . GLY A 1 89 ? -10.649 -3.040 4.494 1.00 9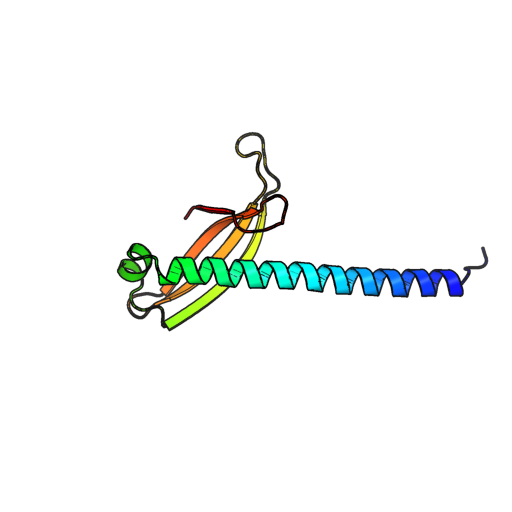3.06 89 GLY A O 1
ATOM 769 N N . VAL A 1 90 ? -11.800 -1.704 3.097 1.00 91.25 90 VAL A N 1
ATOM 770 C CA . VAL A 1 90 ? -10.779 -1.623 2.054 1.00 91.25 90 VAL A CA 1
ATOM 771 C C . VAL A 1 90 ? -10.652 -0.172 1.630 1.00 91.25 90 VAL A C 1
ATOM 773 O O . VAL A 1 90 ? -11.658 0.481 1.355 1.00 91.25 90 VAL A O 1
ATOM 776 N N . ILE A 1 91 ? -9.417 0.315 1.580 1.00 88.69 91 ILE A N 1
ATOM 777 C CA . ILE A 1 91 ? -9.073 1.626 1.037 1.00 88.69 91 ILE A CA 1
ATOM 778 C C . ILE A 1 91 ? -8.312 1.402 -0.267 1.00 88.69 91 ILE A C 1
ATOM 780 O O . ILE A 1 91 ? -7.335 0.652 -0.294 1.00 88.69 91 ILE A O 1
ATOM 784 N N . GLU A 1 92 ? -8.773 2.016 -1.353 1.00 88.44 92 GLU A N 1
ATOM 785 C CA . GLU A 1 92 ? -8.017 2.074 -2.601 1.00 88.44 92 GLU A CA 1
ATOM 786 C C . GLU A 1 92 ? -7.090 3.288 -2.573 1.00 88.44 92 GLU A C 1
ATOM 788 O O . GLU A 1 92 ? -7.477 4.367 -2.144 1.00 88.44 92 GLU A O 1
ATOM 793 N N . LEU A 1 93 ? -5.850 3.095 -3.006 1.00 83.75 93 LEU A N 1
ATOM 794 C CA . LEU A 1 93 ? -4.808 4.107 -2.972 1.00 83.75 93 LEU A CA 1
ATOM 795 C C . LEU A 1 93 ? -4.200 4.243 -4.352 1.00 83.75 93 LEU A C 1
ATOM 797 O O . LEU A 1 93 ? -3.749 3.254 -4.939 1.00 83.75 93 LEU A O 1
ATOM 801 N N . LYS A 1 94 ? -4.098 5.482 -4.822 1.00 84.75 94 LYS A N 1
ATOM 802 C CA . LYS A 1 94 ? -3.242 5.834 -5.954 1.00 84.75 94 LYS A CA 1
ATOM 803 C C . LYS A 1 94 ? -1.880 6.256 -5.431 1.00 84.75 94 LYS A C 1
ATOM 805 O O . LYS A 1 94 ? -1.784 7.240 -4.705 1.00 84.75 94 LYS A O 1
ATOM 810 N N . ILE A 1 95 ? -0.834 5.517 -5.786 1.00 77.38 95 ILE A N 1
ATOM 811 C CA . ILE A 1 95 ? 0.533 5.788 -5.334 1.00 77.38 95 ILE A CA 1
ATOM 812 C C . ILE A 1 95 ? 1.392 6.190 -6.521 1.00 77.38 95 ILE A C 1
ATOM 814 O O . ILE A 1 95 ? 1.712 5.364 -7.380 1.00 77.38 95 ILE A O 1
ATOM 818 N N . TYR A 1 96 ? 1.776 7.463 -6.538 1.00 75.56 96 TYR A N 1
ATOM 819 C CA . TYR A 1 96 ? 2.691 8.020 -7.527 1.00 75.56 96 TYR A CA 1
ATOM 820 C C 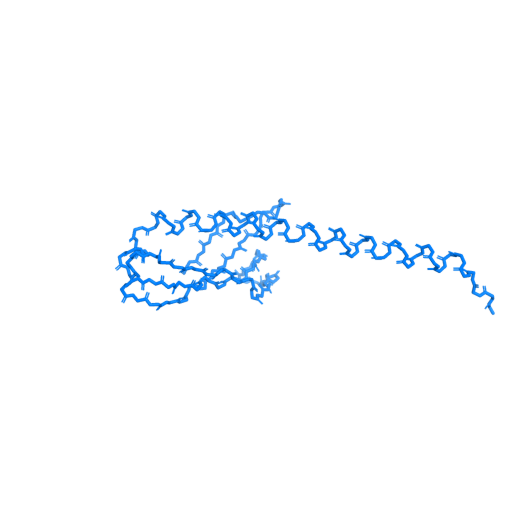. TYR A 1 96 ? 4.130 7.692 -7.126 1.00 75.56 96 TYR A C 1
ATOM 822 O O . TYR A 1 96 ? 4.546 7.952 -5.991 1.00 75.56 96 TYR A O 1
ATOM 830 N N . GLU A 1 97 ? 4.880 7.118 -8.060 1.00 67.19 97 GLU A N 1
ATOM 831 C CA . GLU A 1 97 ? 6.302 6.826 -7.896 1.00 67.19 97 GLU A CA 1
ATOM 832 C C . GLU A 1 97 ? 7.141 8.055 -8.301 1.00 67.19 97 GLU A C 1
ATOM 834 O O . GLU A 1 97 ? 6.903 8.646 -9.355 1.00 67.19 97 GLU A O 1
ATOM 839 N N . ASN A 1 98 ? 8.129 8.458 -7.488 1.00 61.31 98 ASN A N 1
ATOM 840 C CA . ASN A 1 98 ? 9.148 9.427 -7.930 1.00 61.31 98 ASN A CA 1
ATOM 841 C C . ASN A 1 98 ? 10.142 8.799 -8.913 1.00 61.31 98 ASN A C 1
ATOM 843 O O . ASN A 1 98 ? 10.104 7.606 -9.203 1.00 61.31 98 ASN A O 1
ATOM 847 N N . GLN A 1 99 ? 11.098 9.606 -9.381 1.00 53.81 99 GLN A N 1
ATOM 848 C CA . GLN A 1 99 ? 12.217 9.149 -10.214 1.00 53.81 99 GLN A CA 1
ATOM 849 C C . GLN A 1 99 ? 13.071 8.046 -9.550 1.00 53.81 99 GLN A C 1
ATOM 851 O O . GLN A 1 99 ? 13.772 7.317 -10.247 1.00 53.81 99 GLN A O 1
ATOM 856 N N . GLU A 1 100 ? 12.968 7.872 -8.230 1.00 55.38 100 GLU A N 1
ATOM 857 C CA . GLU A 1 100 ? 13.598 6.798 -7.451 1.00 55.38 100 GLU A CA 1
ATOM 858 C C . GLU A 1 100 ? 12.630 5.635 -7.109 1.00 55.38 100 GLU A C 1
ATOM 860 O O . GLU A 1 100 ? 12.989 4.744 -6.342 1.00 55.38 100 GLU A O 1
ATOM 865 N N . LYS A 1 101 ? 11.416 5.621 -7.686 1.00 56.34 101 LYS A N 1
ATOM 866 C CA . LYS A 1 101 ? 10.321 4.645 -7.481 1.00 56.34 101 LYS A CA 1
ATOM 867 C C . LYS A 1 101 ? 9.683 4.597 -6.085 1.00 56.34 101 LYS A C 1
ATOM 869 O O . LYS A 1 101 ? 9.059 3.605 -5.700 1.00 56.34 101 LYS A O 1
ATOM 874 N N . TYR A 1 102 ? 9.792 5.672 -5.314 1.00 54.81 102 TYR A N 1
ATOM 875 C CA . TYR A 1 102 ? 9.195 5.778 -3.982 1.00 54.81 102 TYR A CA 1
ATOM 876 C C . TYR A 1 102 ? 7.832 6.466 -4.003 1.00 54.81 102 TYR A C 1
ATOM 878 O O . TYR A 1 102 ? 7.601 7.380 -4.795 1.00 54.81 102 TYR A O 1
ATOM 886 N N . ALA A 1 103 ? 6.954 6.043 -3.090 1.00 51.28 103 ALA A N 1
ATOM 887 C CA . ALA A 1 103 ? 5.665 6.682 -2.843 1.00 51.28 103 ALA A CA 1
ATOM 888 C C . ALA A 1 103 ? 5.858 8.138 -2.380 1.00 51.28 103 ALA A C 1
ATOM 890 O O . ALA A 1 103 ? 6.368 8.373 -1.286 1.00 51.28 103 ALA A O 1
ATOM 891 N N . ILE A 1 104 ? 5.454 9.110 -3.204 1.00 50.28 104 ILE A N 1
ATOM 892 C CA . ILE A 1 104 ? 5.535 10.547 -2.860 1.00 50.28 104 ILE A CA 1
ATOM 893 C C . ILE A 1 104 ? 4.236 11.047 -2.234 1.00 50.28 104 ILE A C 1
ATOM 895 O O . ILE A 1 104 ? 4.234 11.946 -1.398 1.00 50.28 104 ILE A O 1
ATOM 899 N N . LYS A 1 105 ? 3.111 10.508 -2.704 1.00 52.25 105 LYS A N 1
ATOM 900 C CA . LYS A 1 105 ? 1.772 11.010 -2.415 1.00 52.25 105 LYS A CA 1
ATOM 901 C C . LYS A 1 105 ? 0.773 9.872 -2.583 1.00 52.25 105 LYS A C 1
ATOM 903 O O . LYS A 1 105 ? 0.897 9.100 -3.536 1.00 52.25 105 LYS A O 1
ATOM 908 N N . TYR A 1 106 ? -0.199 9.795 -1.681 1.00 54.44 106 TYR A N 1
ATOM 909 C CA . TYR A 1 106 ? -1.393 8.976 -1.850 1.00 54.44 106 TYR A CA 1
ATOM 910 C C . TYR A 1 106 ? -2.627 9.877 -1.829 1.00 54.44 106 TYR A C 1
ATOM 912 O O . TYR A 1 106 ? -2.615 10.950 -1.225 1.00 54.44 106 TYR A O 1
ATOM 920 N N . ILE A 1 107 ? -3.662 9.462 -2.549 1.00 56.94 107 ILE A N 1
ATOM 921 C CA . ILE A 1 107 ? -4.987 10.080 -2.531 1.00 56.94 107 ILE A CA 1
ATOM 922 C C . ILE A 1 107 ? -5.959 8.940 -2.221 1.00 56.94 107 ILE A C 1
ATOM 924 O O . ILE A 1 107 ? -5.880 7.895 -2.878 1.00 56.94 107 ILE A O 1
ATOM 928 N N . GLN A 1 108 ? -6.765 9.137 -1.175 1.00 53.03 108 GLN A N 1
ATOM 929 C CA . GLN A 1 108 ? -7.834 8.247 -0.710 1.00 53.03 108 GLN A CA 1
ATOM 930 C C . GLN A 1 108 ? -9.159 8.599 -1.389 1.00 53.03 108 GLN A C 1
ATOM 932 O O . GLN A 1 108 ? -9.384 9.807 -1.631 1.00 53.03 108 GLN A O 1
#

Sequence (108 aa):
MKFNIKKILTFLVLAICLAYFSNYMTNRDFKKNEKNIVQIFQQDTELHEKYGTIENYRLRKSSWYSGDSQEHTPYYYYHFYIKGNLKDGVIELKIYENQEKYAIKYIQ